Protein AF-A0A2G2F8I9-F1 (afdb_monomer_lite)

Secondary structure (DSSP, 8-state):
-EEE--SHHHHHHHHHHTTS----EEE--STT-GGG-TTSEEE--HHHHHHHHHHH-S-EEE--S-HHHHHHHHHHHHHTTSS-----

pLDDT: mean 82.03, std 12.0, range [35.19, 94.25]

Foldseek 3Di:
DEEEDQDPQVVVVVVVCVVPPDQYEYEDLDPPRVVRDPPHHYDNDLVVVLVCCVPPHLDYHYRDPDPVSSVVRVCSNVVSVNDHDPDD

Structure (mmCIF, N/CA/C/O backbone):
data_AF-A0A2G2F8I9-F1
#
_entry.id   AF-A0A2G2F8I9-F1
#
loop_
_atom_site.group_PDB
_atom_site.id
_atom_site.type_symbol
_atom_site.label_atom_id
_atom_site.label_alt_id
_atom_site.label_comp_id
_atom_site.label_asym_id
_atom_site.label_entity_id
_atom_site.label_seq_id
_atom_site.pdbx_PDB_ins_code
_atom_site.Cartn_x
_atom_site.Cartn_y
_atom_site.Cartn_z
_atom_site.occupancy
_atom_site.B_iso_or_equiv
_atom_site.auth_seq_id
_atom_site.auth_comp_id
_atom_site.auth_asym_id
_atom_site.auth_atom_id
_atom_site.pdbx_PDB_model_num
ATOM 1 N N . MET A 1 1 ? -5.065 -8.722 -0.711 1.00 87.56 1 MET A N 1
ATOM 2 C CA . MET A 1 1 ? -3.987 -8.118 0.092 1.00 87.56 1 MET A CA 1
ATOM 3 C C . MET A 1 1 ? -3.739 -6.668 -0.315 1.00 87.56 1 MET A C 1
ATOM 5 O O . MET A 1 1 ? -3.753 -6.364 -1.506 1.00 87.56 1 MET A O 1
ATOM 9 N N . LEU A 1 2 ? -3.475 -5.788 0.658 1.00 89.81 2 LEU A N 1
ATOM 10 C CA . LEU A 1 2 ? -2.975 -4.428 0.417 1.00 89.81 2 LEU A CA 1
ATOM 11 C C . LEU A 1 2 ? -1.435 -4.422 0.416 1.00 89.81 2 LEU A C 1
ATOM 13 O O . LEU A 1 2 ? -0.822 -4.878 1.379 1.00 89.81 2 LEU A O 1
ATOM 17 N N . ILE A 1 3 ? -0.800 -3.897 -0.631 1.00 90.94 3 ILE A N 1
ATOM 18 C CA . ILE A 1 3 ? 0.662 -3.768 -0.714 1.00 90.94 3 ILE A CA 1
ATOM 19 C C . ILE A 1 3 ? 1.041 -2.288 -0.764 1.00 90.94 3 ILE A C 1
ATOM 21 O O . ILE A 1 3 ? 0.716 -1.589 -1.714 1.00 90.94 3 ILE A O 1
ATOM 25 N N . ALA A 1 4 ? 1.745 -1.799 0.250 1.00 90.12 4 ALA A N 1
ATOM 26 C CA . ALA A 1 4 ? 2.189 -0.417 0.333 1.00 90.12 4 ALA A CA 1
ATOM 27 C C . ALA A 1 4 ? 3.573 -0.223 -0.292 1.00 90.12 4 ALA A C 1
ATOM 29 O O . ALA A 1 4 ? 4.555 -0.837 0.130 1.00 90.12 4 ALA A O 1
ATOM 30 N N . GLY A 1 5 ? 3.652 0.687 -1.256 1.00 87.00 5 GLY A N 1
ATOM 31 C CA . GLY A 1 5 ? 4.810 0.934 -2.100 1.00 87.00 5 GLY A CA 1
ATOM 32 C C . GLY A 1 5 ? 4.635 0.301 -3.477 1.00 87.00 5 GLY A C 1
ATOM 33 O O . GLY A 1 5 ? 4.523 -0.915 -3.608 1.00 87.00 5 GLY A O 1
ATOM 34 N N . ALA A 1 6 ? 4.675 1.138 -4.508 1.00 76.06 6 ALA A N 1
ATOM 35 C CA . ALA A 1 6 ? 4.636 0.774 -5.918 1.00 76.06 6 ALA A CA 1
ATOM 36 C C . ALA A 1 6 ? 5.947 1.237 -6.584 1.00 76.06 6 ALA A C 1
ATOM 38 O O . ALA A 1 6 ? 5.973 1.973 -7.572 1.00 76.06 6 ALA A O 1
ATOM 39 N N . SER A 1 7 ? 7.072 0.784 -6.022 1.00 75.25 7 SER A N 1
ATOM 40 C CA . SER A 1 7 ? 8.427 1.020 -6.546 1.00 75.25 7 SER A CA 1
ATOM 41 C C . SER A 1 7 ? 9.054 -0.282 -7.060 1.00 75.25 7 SER A C 1
ATOM 43 O O . SER A 1 7 ? 8.450 -1.343 -6.936 1.00 75.25 7 SER A O 1
ATOM 45 N N . GLY A 1 8 ? 10.265 -0.244 -7.630 1.00 71.69 8 GLY A N 1
ATOM 46 C CA . GLY A 1 8 ? 10.897 -1.418 -8.260 1.00 71.69 8 GLY A CA 1
ATOM 47 C C . GLY A 1 8 ? 10.857 -2.706 -7.422 1.00 71.69 8 GLY A C 1
ATOM 48 O O . GLY A 1 8 ? 10.552 -3.763 -7.963 1.00 71.69 8 GLY A O 1
ATOM 49 N N . HIS A 1 9 ? 11.037 -2.609 -6.101 1.00 74.50 9 HIS A N 1
ATOM 50 C CA . HIS A 1 9 ? 11.036 -3.769 -5.201 1.00 74.50 9 HIS A CA 1
ATOM 51 C C . HIS A 1 9 ? 9.678 -4.484 -5.091 1.00 74.50 9 HIS A C 1
ATOM 53 O O . HIS A 1 9 ? 9.616 -5.684 -4.833 1.00 74.50 9 HIS A O 1
ATOM 59 N N . ALA A 1 10 ? 8.571 -3.778 -5.329 1.00 76.81 10 ALA A N 1
ATOM 60 C CA . ALA A 1 10 ? 7.252 -4.398 -5.359 1.00 76.81 10 ALA A CA 1
ATOM 61 C C . ALA A 1 10 ? 7.079 -5.367 -6.543 1.00 76.81 10 ALA A C 1
ATOM 63 O O . ALA A 1 10 ? 6.290 -6.303 -6.443 1.00 76.81 10 ALA A O 1
ATOM 64 N N . LYS A 1 11 ? 7.852 -5.217 -7.630 1.00 76.69 11 LYS A N 1
ATOM 65 C CA . LYS A 1 11 ? 7.844 -6.173 -8.752 1.00 76.69 11 LYS A CA 1
ATOM 66 C C . LYS A 1 11 ? 8.452 -7.520 -8.365 1.00 76.69 11 LYS A C 1
ATOM 68 O O . LYS A 1 11 ? 7.940 -8.549 -8.794 1.00 76.69 11 LYS A O 1
ATOM 73 N N . ASP A 1 12 ? 9.481 -7.515 -7.519 1.00 78.88 12 ASP A N 1
ATOM 74 C CA . ASP A 1 12 ? 10.086 -8.746 -7.000 1.00 78.88 12 ASP A CA 1
ATOM 75 C C . ASP A 1 12 ? 9.097 -9.491 -6.100 1.00 78.88 12 ASP A C 1
ATOM 77 O O . ASP A 1 12 ? 8.923 -10.700 -6.218 1.00 78.88 12 ASP A O 1
ATOM 81 N N . LEU A 1 13 ? 8.378 -8.750 -5.250 1.00 78.62 13 LEU A N 1
ATOM 82 C CA . LEU A 1 13 ? 7.361 -9.318 -4.371 1.00 78.62 13 LEU A CA 1
ATOM 83 C C . LEU A 1 13 ? 6.216 -9.978 -5.162 1.00 78.62 13 LEU A C 1
ATOM 85 O O . LEU A 1 13 ? 5.733 -11.038 -4.773 1.00 78.62 13 LEU A O 1
ATOM 89 N N . LEU A 1 14 ? 5.815 -9.400 -6.299 1.00 79.00 14 LEU A N 1
ATOM 90 C CA . LEU A 1 14 ? 4.804 -9.997 -7.180 1.00 79.00 14 LEU A CA 1
ATOM 91 C C . LEU A 1 14 ? 5.215 -11.374 -7.722 1.00 79.00 14 LEU A C 1
ATOM 93 O O . LEU A 1 14 ? 4.341 -12.205 -7.959 1.00 79.00 14 LEU A O 1
ATOM 97 N N . LEU A 1 15 ? 6.514 -11.650 -7.894 1.00 78.38 15 LEU A N 1
ATOM 98 C CA . LEU A 1 15 ? 6.981 -12.974 -8.321 1.00 78.38 15 LEU A CA 1
ATOM 99 C C . LEU A 1 15 ? 6.691 -14.046 -7.266 1.00 78.38 15 LEU A C 1
ATOM 101 O O . LEU A 1 15 ? 6.361 -15.168 -7.635 1.00 78.38 15 LEU A O 1
ATOM 105 N N . CYS A 1 16 ? 6.730 -13.692 -5.978 1.00 76.25 16 CYS A N 1
ATOM 106 C CA . CYS A 1 16 ? 6.373 -14.599 -4.884 1.00 76.25 16 CYS A CA 1
ATOM 107 C C . CYS A 1 16 ? 4.870 -14.908 -4.836 1.00 76.25 16 CYS A C 1
ATOM 109 O O . CYS A 1 16 ? 4.473 -15.941 -4.306 1.00 76.25 16 CYS A O 1
ATOM 111 N N . PHE A 1 17 ? 4.033 -14.020 -5.381 1.00 76.38 17 PHE A N 1
ATOM 112 C CA . PHE A 1 17 ? 2.577 -14.169 -5.384 1.00 76.38 17 PHE A CA 1
ATOM 113 C C . PHE A 1 17 ? 2.009 -14.682 -6.709 1.00 76.38 17 PHE A C 1
ATOM 115 O O . PHE A 1 17 ? 0.816 -14.938 -6.783 1.00 76.38 17 PHE A O 1
ATOM 122 N N . LYS A 1 18 ? 2.831 -14.881 -7.749 1.00 68.56 18 LYS A N 1
ATOM 123 C CA . LYS A 1 18 ? 2.368 -15.372 -9.061 1.00 68.56 18 LYS A CA 1
ATOM 124 C C . LYS A 1 18 ? 1.641 -16.717 -9.007 1.00 68.56 18 LYS A C 1
ATOM 126 O O . LYS A 1 18 ? 0.817 -16.981 -9.874 1.00 68.56 18 LYS A O 1
ATOM 131 N N . GLU A 1 19 ? 1.960 -17.553 -8.024 1.00 69.81 19 GLU A N 1
ATOM 132 C CA . GLU A 1 19 ? 1.357 -18.880 -7.851 1.00 69.81 19 GLU A CA 1
ATOM 133 C C . GLU A 1 19 ? 0.185 -18.886 -6.860 1.00 69.81 19 GLU A C 1
ATOM 135 O O . GLU A 1 19 ? -0.437 -19.924 -6.646 1.00 69.81 19 GLU A O 1
ATOM 140 N N . VAL A 1 20 ? -0.137 -17.736 -6.259 1.00 69.62 20 VAL A N 1
ATOM 141 C CA . VAL A 1 20 ? -1.220 -17.609 -5.283 1.00 69.62 20 VAL A CA 1
ATOM 142 C C . VAL A 1 20 ? -2.273 -16.661 -5.843 1.00 69.62 20 VAL A C 1
ATOM 144 O O . VAL A 1 20 ? -1.992 -15.504 -6.144 1.00 69.62 20 VAL A O 1
ATOM 147 N N . GLU A 1 21 ? -3.508 -17.139 -5.965 1.00 69.81 21 GLU A N 1
ATOM 148 C CA . GLU A 1 21 ? -4.632 -16.340 -6.454 1.00 69.81 21 GLU A CA 1
ATOM 149 C C . GLU A 1 21 ? -5.079 -15.344 -5.365 1.00 69.81 21 GLU A C 1
ATOM 151 O O . GLU A 1 21 ? -6.020 -15.571 -4.608 1.00 69.81 21 GLU A O 1
ATOM 156 N N . VAL A 1 22 ? -4.332 -14.245 -5.226 1.00 76.75 22 VAL A N 1
ATOM 157 C CA . VAL A 1 22 ? -4.597 -13.177 -4.254 1.00 76.75 22 VAL A CA 1
ATOM 158 C C . VAL A 1 22 ? -4.982 -11.906 -4.999 1.00 76.75 22 VAL A C 1
ATOM 160 O O . VAL A 1 22 ? -4.258 -11.441 -5.876 1.00 76.75 22 VAL A O 1
ATOM 163 N N . ASN A 1 23 ? -6.091 -11.282 -4.600 1.00 83.81 23 ASN A N 1
ATOM 164 C CA . ASN A 1 23 ? -6.456 -9.952 -5.084 1.00 83.81 23 ASN A CA 1
ATOM 165 C C . ASN A 1 23 ? -5.477 -8.914 -4.522 1.00 83.81 23 ASN A C 1
ATOM 167 O O . ASN A 1 23 ? -5.544 -8.563 -3.343 1.00 83.81 23 ASN A O 1
ATOM 171 N N . ILE A 1 24 ? -4.542 -8.444 -5.345 1.00 86.88 24 ILE A N 1
ATOM 172 C CA . ILE A 1 24 ? -3.511 -7.485 -4.940 1.00 86.88 24 ILE A CA 1
ATOM 173 C C . ILE A 1 24 ? -3.932 -6.072 -5.336 1.00 86.88 24 ILE A C 1
ATOM 175 O O . ILE A 1 24 ? -4.205 -5.794 -6.503 1.00 86.88 24 ILE A O 1
ATOM 179 N N . VAL A 1 25 ? -3.920 -5.169 -4.356 1.00 89.94 25 VAL A N 1
ATOM 180 C CA . VAL A 1 25 ? -4.082 -3.728 -4.568 1.00 89.94 25 VAL A CA 1
ATOM 181 C C . VAL A 1 25 ? -2.876 -3.013 -3.981 1.00 89.94 25 VAL A C 1
ATOM 183 O O . VAL A 1 25 ? -2.493 -3.265 -2.837 1.00 89.94 25 VAL A O 1
ATOM 186 N N . PHE A 1 26 ? -2.277 -2.124 -4.767 1.00 91.19 26 PHE A N 1
ATOM 187 C CA . PHE A 1 26 ? -1.136 -1.321 -4.351 1.00 91.19 26 PHE A CA 1
ATOM 188 C C . PHE A 1 26 ? -1.584 0.008 -3.763 1.00 91.19 26 PHE A C 1
ATOM 190 O O . PHE A 1 26 ? -2.443 0.669 -4.332 1.00 91.19 26 PHE A O 1
ATOM 197 N N . PHE A 1 27 ? -0.952 0.431 -2.675 1.00 91.62 27 PHE A N 1
ATOM 198 C CA . PHE A 1 27 ? -1.030 1.792 -2.163 1.00 91.62 27 PHE A CA 1
ATOM 199 C C . PHE A 1 27 ? 0.289 2.514 -2.406 1.00 91.62 27 PHE A C 1
ATOM 201 O O . PHE A 1 27 ? 1.336 2.060 -1.944 1.00 91.62 27 PHE A O 1
ATOM 208 N N . ASP A 1 28 ? 0.240 3.647 -3.098 1.00 89.56 28 ASP A N 1
ATOM 209 C CA . ASP A 1 28 ? 1.399 4.513 -3.276 1.00 89.56 28 ASP A CA 1
ATOM 210 C C . ASP A 1 28 ? 0.955 5.965 -3.475 1.00 89.56 28 ASP A C 1
ATOM 212 O O . ASP A 1 28 ? 0.380 6.322 -4.503 1.00 89.56 28 ASP A O 1
ATOM 216 N N . ASP A 1 29 ? 1.243 6.797 -2.474 1.00 86.44 29 ASP A N 1
ATOM 217 C CA . ASP A 1 29 ? 0.899 8.220 -2.433 1.00 86.44 29 ASP A CA 1
ATOM 218 C C . ASP A 1 29 ? 1.936 9.124 -3.128 1.00 86.44 29 ASP A C 1
ATOM 220 O O . ASP A 1 29 ? 1.863 10.355 -3.046 1.00 86.44 29 ASP A O 1
ATOM 224 N N . SER A 1 30 ? 2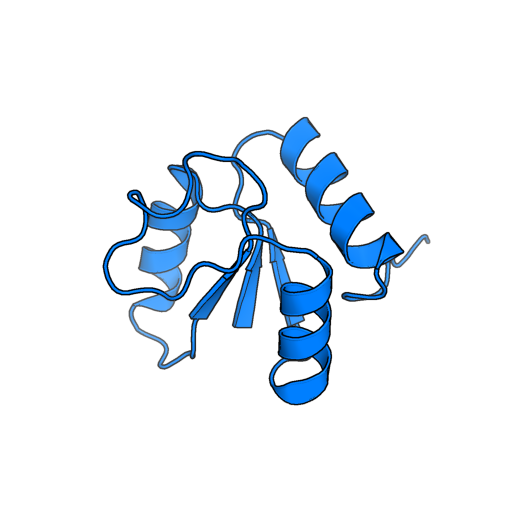.911 8.543 -3.837 1.00 81.94 30 SER A N 1
ATOM 225 C CA . SER A 1 30 ? 3.830 9.293 -4.687 1.00 81.94 30 SER A CA 1
ATOM 226 C C . SER A 1 30 ? 3.190 9.625 -6.038 1.00 81.94 30 SER A C 1
ATOM 228 O O . SER A 1 30 ? 2.480 8.828 -6.647 1.00 81.94 30 SER A O 1
ATOM 230 N N . LYS A 1 31 ? 3.477 10.823 -6.562 1.00 68.56 31 LYS A N 1
ATOM 231 C CA . LYS A 1 31 ? 2.845 11.348 -7.788 1.00 68.56 31 LYS A CA 1
ATOM 232 C C . LYS A 1 31 ? 3.103 10.525 -9.066 1.00 68.56 31 LYS A C 1
ATOM 234 O O . LYS A 1 31 ? 2.423 10.761 -10.056 1.00 68.56 31 LYS A O 1
ATOM 239 N N . ASN A 1 32 ? 4.047 9.579 -9.052 1.00 66.25 32 ASN A N 1
ATOM 240 C CA . ASN A 1 32 ? 4.533 8.864 -10.243 1.00 66.25 32 ASN A CA 1
ATOM 241 C C . ASN A 1 32 ? 4.259 7.344 -10.209 1.00 66.25 32 ASN A C 1
ATOM 243 O O . ASN A 1 32 ? 4.872 6.586 -10.959 1.00 66.25 32 ASN A O 1
ATOM 247 N N . SER A 1 33 ? 3.395 6.866 -9.314 1.00 64.50 33 SER A N 1
ATOM 248 C CA . SER A 1 33 ? 3.252 5.432 -9.028 1.00 64.50 33 SER A CA 1
ATOM 249 C C . SER A 1 33 ? 2.375 4.654 -10.018 1.00 64.50 33 SER A C 1
ATOM 251 O O . SER A 1 33 ? 2.595 3.458 -10.224 1.00 64.50 33 SER A O 1
ATOM 253 N N . LYS A 1 34 ? 1.414 5.321 -10.672 1.00 63.00 34 LYS A N 1
ATOM 254 C CA . LYS A 1 34 ? 0.377 4.672 -11.499 1.00 63.00 34 LYS A CA 1
ATOM 255 C C . LYS A 1 34 ? 0.919 3.958 -12.741 1.00 63.00 34 LYS A C 1
ATOM 257 O O . LYS A 1 34 ? 0.389 2.915 -13.111 1.00 63.00 34 LYS A O 1
ATOM 262 N N . ASP A 1 35 ? 2.007 4.449 -13.331 1.00 62.62 35 ASP A N 1
ATOM 263 C CA . ASP A 1 35 ? 2.544 3.895 -14.584 1.00 62.62 35 ASP A CA 1
ATOM 264 C C . ASP A 1 35 ? 3.412 2.641 -14.373 1.00 62.62 35 ASP A C 1
ATOM 266 O O . ASP A 1 35 ? 3.660 1.874 -15.303 1.00 62.62 35 ASP A O 1
ATOM 270 N N . ASN A 1 36 ? 3.873 2.387 -13.142 1.00 63.00 36 ASN A N 1
ATOM 271 C CA . ASN A 1 36 ? 4.864 1.341 -12.869 1.00 63.00 36 ASN A CA 1
ATOM 272 C C . ASN A 1 36 ? 4.273 -0.065 -12.669 1.00 63.00 36 ASN A C 1
ATOM 274 O O . ASN A 1 36 ? 5.031 -1.042 -12.705 1.00 63.00 36 ASN A O 1
ATOM 278 N N . PHE A 1 37 ? 2.955 -0.167 -12.464 1.00 72.25 37 PHE A N 1
ATOM 279 C CA . PHE A 1 37 ? 2.245 -1.387 -12.050 1.00 72.25 37 PHE A CA 1
ATOM 280 C C . PHE A 1 37 ? 1.070 -1.718 -12.977 1.00 72.25 37 PHE A C 1
ATOM 282 O O . PHE A 1 37 ? -0.044 -1.995 -12.537 1.00 72.25 37 PHE A O 1
ATOM 289 N N . ILE A 1 38 ? 1.332 -1.699 -14.287 1.00 66.81 38 ILE A N 1
ATOM 290 C CA . ILE A 1 38 ? 0.368 -2.102 -15.321 1.00 66.81 38 ILE A CA 1
ATOM 291 C C . ILE A 1 38 ? -0.217 -3.483 -14.974 1.00 66.81 38 ILE A C 1
ATOM 293 O O . ILE A 1 38 ? 0.526 -4.442 -14.768 1.00 66.81 38 ILE A O 1
ATOM 297 N N . GLY A 1 39 ? -1.549 -3.575 -14.919 1.00 77.00 39 GLY A N 1
ATOM 298 C CA . GLY A 1 39 ? -2.284 -4.801 -14.583 1.00 77.00 39 GLY A CA 1
ATOM 299 C C . GLY A 1 39 ? -2.742 -4.906 -13.125 1.00 77.00 39 GLY A C 1
ATOM 300 O O . GLY A 1 39 ? -3.521 -5.802 -12.814 1.00 77.00 39 GLY A O 1
ATOM 301 N N . PHE A 1 40 ? -2.332 -3.982 -12.252 1.00 85.38 40 PHE A N 1
ATOM 302 C CA . PHE A 1 40 ? -2.795 -3.916 -10.867 1.00 85.38 40 PHE A CA 1
ATOM 303 C C . PHE A 1 40 ? -3.481 -2.588 -10.562 1.00 85.38 40 PHE A C 1
ATOM 305 O O . PHE A 1 40 ? -3.172 -1.548 -11.143 1.00 85.38 40 PHE A O 1
ATOM 312 N N . THR A 1 41 ? -4.410 -2.609 -9.608 1.00 88.31 41 THR A N 1
ATOM 313 C CA . THR A 1 41 ? -4.999 -1.380 -9.076 1.00 88.31 41 THR A CA 1
ATOM 314 C C . THR A 1 41 ? -3.997 -0.690 -8.157 1.00 88.31 41 THR A C 1
ATOM 316 O O . THR A 1 41 ? -3.515 -1.299 -7.202 1.00 88.31 41 THR A O 1
ATOM 319 N N . VAL A 1 42 ? -3.724 0.587 -8.427 1.00 89.56 42 VAL A N 1
ATOM 320 C CA . VAL A 1 42 ? -2.934 1.466 -7.558 1.00 89.56 42 VAL A CA 1
ATOM 321 C C . VAL A 1 42 ? -3.852 2.549 -6.999 1.00 89.56 42 VAL A C 1
ATOM 323 O O . VAL A 1 42 ? -4.439 3.323 -7.757 1.00 89.56 42 VAL A O 1
ATOM 326 N N . ILE A 1 43 ? -3.977 2.596 -5.677 1.00 91.69 43 ILE A N 1
ATOM 327 C CA . ILE A 1 43 ? -4.652 3.661 -4.934 1.00 91.69 43 ILE A CA 1
ATOM 328 C C . ILE A 1 43 ? -3.613 4.644 -4.389 1.00 91.69 43 ILE A C 1
ATOM 330 O O . ILE A 1 43 ? -2.537 4.254 -3.941 1.00 91.69 43 ILE A O 1
ATOM 334 N N . ASP A 1 44 ? -3.940 5.929 -4.434 1.00 90.69 44 ASP A N 1
ATOM 335 C CA . ASP A 1 44 ? -3.009 7.041 -4.199 1.00 90.69 44 ASP A CA 1
ATOM 336 C C . ASP A 1 44 ? -3.336 7.857 -2.940 1.00 90.69 44 ASP A C 1
ATOM 338 O O . ASP A 1 44 ? -2.701 8.876 -2.672 1.00 90.69 44 ASP A O 1
AT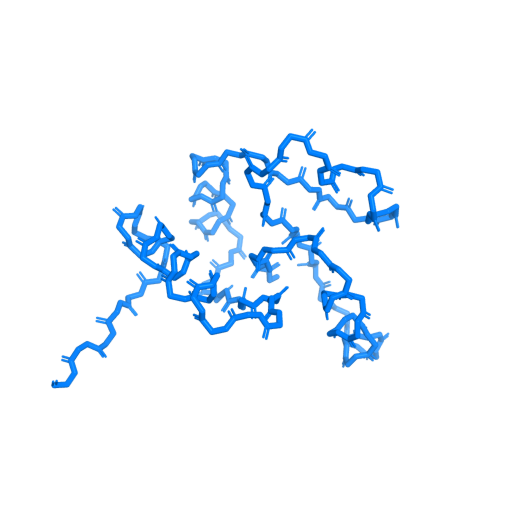OM 342 N N . SER A 1 45 ? -4.310 7.406 -2.147 1.00 92.00 45 SER A N 1
ATOM 343 C CA . SER A 1 45 ? -4.763 8.087 -0.935 1.00 92.00 45 SER A CA 1
ATOM 344 C C . SER A 1 45 ? -4.864 7.119 0.242 1.00 92.00 45 SER A C 1
ATOM 346 O O . SER A 1 45 ? -5.219 5.944 0.087 1.00 92.00 45 SER A O 1
ATOM 348 N N . LEU A 1 46 ? -4.550 7.624 1.438 1.00 92.88 46 LEU A N 1
ATOM 349 C CA . LEU A 1 46 ? -4.642 6.859 2.682 1.00 92.88 46 LEU A CA 1
ATOM 350 C C . LEU A 1 46 ? -6.095 6.512 3.020 1.00 92.88 46 LEU A C 1
ATOM 352 O O . LEU A 1 46 ? -6.363 5.429 3.533 1.00 92.88 46 LEU A O 1
ATOM 356 N N . GLU A 1 47 ? -7.044 7.383 2.679 1.00 93.88 47 GLU A N 1
ATOM 357 C CA . GLU A 1 47 ? -8.474 7.146 2.875 1.00 93.88 47 GLU A CA 1
ATOM 358 C C . GLU A 1 47 ? -8.960 5.961 2.037 1.00 93.88 47 GLU A C 1
ATOM 360 O O . GLU A 1 47 ? -9.664 5.085 2.544 1.00 93.88 47 GLU A O 1
ATOM 365 N N . LEU A 1 48 ? -8.553 5.891 0.764 1.00 92.88 48 LEU A N 1
ATOM 366 C CA . LEU A 1 48 ? -8.870 4.755 -0.101 1.00 92.88 48 LEU A CA 1
ATOM 367 C C . LEU A 1 48 ? -8.203 3.470 0.395 1.00 92.88 48 LEU A C 1
ATOM 369 O O . LEU A 1 48 ? -8.826 2.409 0.351 1.00 92.88 48 LEU A O 1
ATOM 373 N N . ALA A 1 49 ? -6.974 3.565 0.909 1.00 93.12 49 ALA A N 1
ATOM 374 C CA . ALA A 1 49 ? -6.262 2.420 1.471 1.00 93.12 49 ALA A CA 1
ATOM 375 C C . ALA A 1 49 ? -6.963 1.883 2.715 1.00 93.12 49 ALA A C 1
ATOM 377 O O . ALA A 1 49 ? -7.159 0.673 2.835 1.00 93.12 49 ALA A O 1
ATOM 378 N N . LYS A 1 50 ? -7.420 2.781 3.593 1.00 93.88 50 LYS A N 1
ATOM 379 C CA . LYS A 1 50 ? -8.163 2.420 4.799 1.00 93.88 50 LYS A CA 1
ATOM 380 C C . LYS A 1 50 ? -9.488 1.774 4.453 1.00 93.88 50 LYS A C 1
ATOM 382 O O . LYS A 1 50 ? -9.791 0.708 4.975 1.00 93.88 50 LYS A O 1
ATOM 387 N N . LYS A 1 51 ? -10.236 2.374 3.527 1.00 94.25 51 LYS A N 1
ATOM 388 C CA . LYS A 1 51 ? -11.504 1.817 3.057 1.00 94.25 51 LYS A CA 1
ATOM 389 C C . LYS A 1 51 ? -11.318 0.415 2.477 1.00 94.25 51 LYS A C 1
ATOM 391 O O . LYS A 1 51 ? -12.043 -0.500 2.845 1.00 94.25 51 LYS A O 1
ATOM 396 N N . TYR A 1 52 ? -10.326 0.232 1.606 1.00 92.56 52 TYR A N 1
ATOM 397 C CA . TYR A 1 52 ? -10.036 -1.077 1.022 1.00 92.56 52 TYR A CA 1
ATOM 398 C C . TYR A 1 52 ? -9.672 -2.119 2.090 1.00 92.56 52 TYR A C 1
ATOM 400 O O . TYR A 1 52 ? -10.181 -3.238 2.056 1.00 92.56 52 TYR A O 1
ATOM 408 N N . PHE A 1 53 ? -8.831 -1.747 3.056 1.00 92.12 53 PHE A N 1
ATOM 409 C CA . PHE A 1 53 ? -8.472 -2.606 4.183 1.00 92.12 53 PHE A CA 1
ATOM 410 C C . PHE A 1 53 ? -9.710 -2.978 5.023 1.00 92.12 53 PHE A C 1
ATOM 412 O O . PHE A 1 53 ? -10.004 -4.146 5.265 1.00 92.12 53 PHE A O 1
ATOM 419 N N . ASP A 1 54 ? -10.536 -2.009 5.399 1.00 91.56 54 ASP A N 1
ATOM 420 C CA . ASP A 1 54 ? -11.731 -2.288 6.197 1.00 91.56 54 ASP A CA 1
ATOM 421 C C . ASP A 1 54 ? -12.710 -3.231 5.489 1.00 91.56 54 ASP A C 1
ATOM 423 O O . ASP A 1 54 ? -13.181 -4.193 6.109 1.00 91.56 54 ASP A O 1
ATOM 427 N N . ASP A 1 55 ? -12.944 -2.992 4.197 1.00 92.12 55 ASP A N 1
ATOM 428 C CA . ASP A 1 55 ? -13.957 -3.684 3.401 1.00 92.12 55 ASP A CA 1
ATOM 429 C C . ASP A 1 55 ? -13.512 -5.070 2.912 1.00 92.12 55 ASP A C 1
ATOM 431 O O . ASP A 1 55 ? -14.354 -5.955 2.738 1.00 92.12 55 ASP A O 1
ATOM 435 N N . LYS A 1 56 ? -12.219 -5.254 2.605 1.00 86.94 56 LYS A N 1
ATOM 436 C CA . LYS A 1 56 ? -11.739 -6.409 1.824 1.00 86.94 56 LYS A CA 1
ATOM 437 C C . LYS A 1 56 ? -10.605 -7.201 2.466 1.00 86.94 56 LYS A C 1
ATOM 439 O O . LYS A 1 56 ? -10.498 -8.388 2.179 1.00 86.94 56 LYS A O 1
ATOM 444 N N . GLU A 1 57 ? -9.752 -6.600 3.296 1.00 82.00 57 GLU A N 1
ATOM 445 C CA . GLU A 1 57 ? -8.457 -7.201 3.656 1.00 82.00 57 GLU A CA 1
ATOM 446 C C . GLU A 1 57 ? -8.019 -6.884 5.085 1.00 82.00 57 GLU A C 1
ATOM 448 O O . GLU A 1 57 ? -7.962 -5.734 5.478 1.00 82.00 57 GLU A O 1
ATOM 453 N N . LYS A 1 58 ? -7.591 -7.878 5.865 1.00 82.56 58 LYS A N 1
ATOM 454 C CA . LYS A 1 58 ? -7.107 -7.637 7.242 1.00 82.56 58 LYS A CA 1
ATOM 455 C C . LYS A 1 58 ? -5.587 -7.611 7.381 1.00 82.56 58 LYS A C 1
ATOM 457 O O . LYS A 1 58 ? -5.075 -7.431 8.481 1.00 82.56 58 LYS A O 1
ATOM 462 N N . TYR A 1 59 ? -4.870 -7.746 6.267 1.00 85.00 59 TYR A N 1
ATOM 463 C CA . TYR A 1 59 ? -3.412 -7.782 6.237 1.00 85.00 59 TYR A CA 1
ATOM 464 C C . TYR A 1 59 ? -2.862 -6.863 5.151 1.00 85.00 59 TYR A C 1
ATOM 466 O O . TYR A 1 59 ? -3.425 -6.752 4.056 1.00 85.00 59 TYR A O 1
ATOM 474 N N . PHE A 1 60 ? -1.730 -6.232 5.455 1.00 90.12 60 PHE A N 1
ATOM 475 C CA . PHE A 1 60 ? -0.978 -5.438 4.497 1.00 90.12 60 PHE A CA 1
ATOM 476 C C . PHE A 1 60 ? 0.501 -5.831 4.500 1.00 90.12 60 PHE A C 1
ATOM 478 O O . PHE A 1 60 ? 1.020 -6.361 5.482 1.00 90.12 60 PHE A O 1
ATOM 485 N N . CYS A 1 61 ? 1.177 -5.569 3.386 1.00 89.19 61 CYS A N 1
ATOM 486 C CA . CYS A 1 61 ? 2.616 -5.749 3.231 1.00 89.19 61 CYS A CA 1
ATOM 487 C C . CYS A 1 61 ? 3.260 -4.418 2.834 1.00 89.19 61 CYS A C 1
ATOM 489 O O . CYS A 1 61 ? 2.627 -3.596 2.176 1.00 89.19 61 CYS A O 1
ATOM 491 N N . ILE A 1 62 ? 4.524 -4.209 3.200 1.00 89.62 62 ILE A N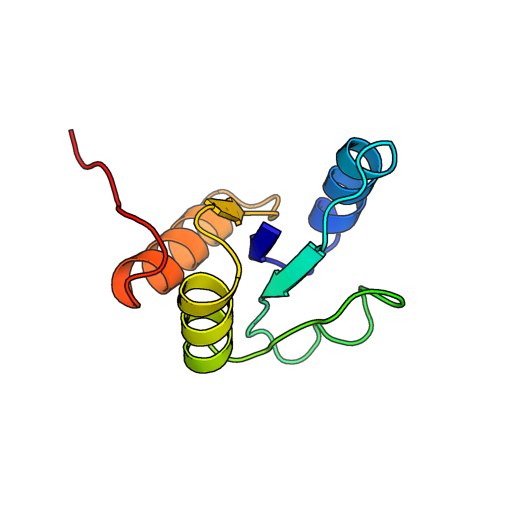 1
ATOM 492 C CA . ILE A 1 62 ? 5.303 -3.037 2.792 1.00 89.62 62 ILE A CA 1
ATOM 493 C C . ILE A 1 62 ? 6.370 -3.477 1.790 1.00 89.62 62 ILE A C 1
ATOM 495 O O . ILE A 1 62 ? 7.317 -4.181 2.141 1.00 89.62 62 ILE A O 1
ATOM 499 N N . ALA A 1 63 ? 6.245 -3.009 0.553 1.00 87.19 63 ALA A N 1
ATOM 500 C CA . ALA A 1 63 ? 7.063 -3.401 -0.585 1.00 87.19 63 ALA A CA 1
ATOM 501 C C . ALA A 1 63 ? 7.975 -2.256 -1.059 1.00 87.19 63 ALA A C 1
ATOM 503 O O . ALA A 1 63 ? 7.883 -1.743 -2.175 1.00 87.19 63 ALA A O 1
ATOM 504 N N . THR A 1 64 ? 8.900 -1.851 -0.190 1.00 85.00 64 THR A N 1
ATOM 505 C CA . THR A 1 64 ? 9.971 -0.899 -0.523 1.00 85.00 64 THR A CA 1
ATOM 506 C C . THR A 1 64 ? 11.328 -1.422 -0.065 1.00 85.0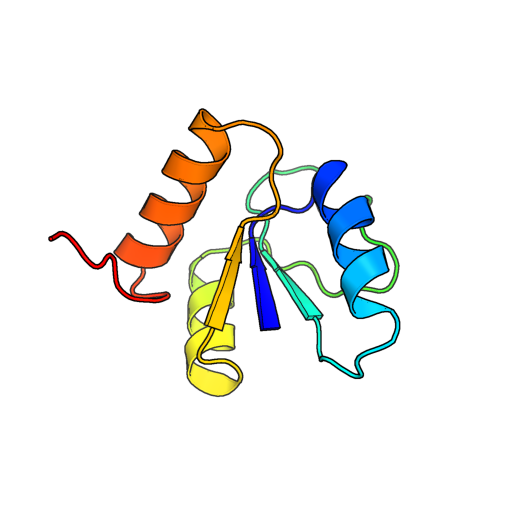0 64 THR A C 1
ATOM 508 O O . THR A 1 64 ? 11.429 -2.096 0.958 1.00 85.00 64 THR A O 1
ATOM 511 N N . GLY A 1 65 ? 12.379 -1.130 -0.836 1.00 81.69 65 GLY A N 1
ATOM 512 C CA . GLY A 1 65 ? 13.748 -1.564 -0.538 1.00 81.69 65 GLY A CA 1
ATOM 513 C C . GLY A 1 65 ? 14.463 -0.712 0.517 1.00 81.69 65 GLY A C 1
ATOM 514 O O . GLY A 1 65 ? 15.449 -1.157 1.094 1.00 81.69 65 GLY A O 1
ATOM 515 N N . SER A 1 66 ? 13.975 0.500 0.802 1.00 85.81 66 SER A N 1
ATOM 516 C CA . SER A 1 66 ? 14.622 1.426 1.742 1.00 85.81 66 SER A CA 1
ATOM 517 C C . SER A 1 66 ? 14.071 1.255 3.165 1.00 85.81 66 SER A C 1
ATOM 519 O O . SER A 1 66 ? 12.860 1.408 3.351 1.00 85.81 66 SER A O 1
ATOM 521 N N . PRO A 1 67 ? 14.916 1.015 4.192 1.00 88.00 67 PRO A N 1
ATOM 522 C CA . PRO A 1 67 ? 14.476 0.940 5.590 1.00 88.00 67 PRO A CA 1
ATOM 523 C C . PRO A 1 67 ? 13.721 2.188 6.061 1.00 88.00 67 PRO A C 1
ATOM 525 O O . PRO A 1 67 ? 12.691 2.077 6.722 1.00 88.00 67 PRO A O 1
ATOM 528 N N . ASN A 1 68 ? 14.176 3.376 5.650 1.00 89.56 68 ASN A N 1
ATOM 529 C CA . ASN A 1 68 ? 13.509 4.634 5.989 1.00 89.56 68 ASN A CA 1
ATOM 530 C C . ASN A 1 68 ? 12.119 4.713 5.354 1.00 89.56 68 ASN A C 1
ATOM 532 O O . ASN A 1 68 ? 11.152 5.088 6.012 1.00 89.56 68 ASN A O 1
ATOM 536 N N . SER A 1 69 ? 11.994 4.312 4.086 1.00 87.56 69 SER A N 1
ATOM 537 C CA . SER A 1 69 ? 10.696 4.269 3.412 1.00 87.56 69 SER A CA 1
ATOM 538 C C . SER A 1 69 ? 9.764 3.240 4.046 1.00 87.56 69 SER A C 1
ATOM 540 O O . SER A 1 69 ? 8.571 3.512 4.149 1.00 87.56 69 SER A O 1
ATOM 542 N N . LYS A 1 70 ? 10.290 2.096 4.516 1.00 88.75 70 LYS A N 1
ATOM 543 C CA . LYS A 1 70 ? 9.498 1.109 5.265 1.00 88.75 70 LYS A CA 1
ATOM 544 C C . LYS A 1 70 ? 8.918 1.721 6.531 1.00 88.75 70 LYS A C 1
ATOM 546 O O . LYS A 1 70 ? 7.720 1.603 6.751 1.00 88.75 70 LYS A O 1
ATOM 551 N N . PHE A 1 71 ? 9.749 2.397 7.325 1.00 90.75 71 PHE A N 1
ATOM 552 C CA . PHE A 1 71 ? 9.305 3.057 8.551 1.00 90.75 71 PHE A CA 1
ATOM 553 C C . PHE A 1 71 ? 8.227 4.108 8.264 1.00 90.75 71 PHE A C 1
ATOM 555 O O . PHE A 1 71 ? 7.153 4.059 8.853 1.00 90.75 71 PHE A O 1
ATOM 562 N N . ILE A 1 72 ? 8.471 4.997 7.295 1.00 90.88 72 ILE A N 1
ATOM 563 C CA . ILE A 1 72 ? 7.527 6.059 6.919 1.00 90.88 72 ILE A CA 1
ATOM 564 C C . ILE A 1 72 ? 6.188 5.478 6.452 1.00 90.88 72 ILE A C 1
ATOM 566 O O . ILE A 1 72 ? 5.139 5.926 6.911 1.00 90.88 72 ILE A O 1
ATOM 570 N N . LEU A 1 73 ? 6.202 4.489 5.551 1.00 90.44 73 LEU A N 1
ATOM 571 C CA . LEU A 1 73 ? 4.974 3.856 5.061 1.00 90.44 73 LEU A CA 1
ATOM 572 C C . LEU A 1 73 ? 4.239 3.121 6.179 1.00 90.44 73 LEU A C 1
ATOM 574 O O . LEU A 1 73 ? 3.028 3.279 6.293 1.00 90.44 73 LEU A O 1
ATOM 578 N N . ASN A 1 74 ? 4.960 2.383 7.027 1.00 92.06 74 ASN A N 1
ATOM 579 C CA . ASN A 1 74 ? 4.361 1.709 8.172 1.00 92.06 74 ASN A CA 1
ATOM 580 C C . ASN A 1 74 ? 3.635 2.711 9.073 1.00 92.06 74 ASN A C 1
ATOM 582 O O . ASN A 1 74 ? 2.450 2.547 9.328 1.00 92.06 74 ASN A O 1
ATOM 586 N N . SER A 1 75 ? 4.318 3.787 9.478 1.00 92.44 75 SER A N 1
ATOM 587 C CA . SER A 1 75 ? 3.730 4.825 10.325 1.00 92.44 75 SER A CA 1
ATOM 588 C C . SER A 1 75 ? 2.518 5.491 9.681 1.00 92.44 75 SER A C 1
ATOM 590 O O . SER A 1 75 ? 1.529 5.728 10.364 1.00 92.44 75 SER A O 1
ATOM 592 N N . LYS A 1 76 ? 2.551 5.791 8.376 1.00 92.38 76 LYS A N 1
ATOM 593 C CA . LYS A 1 76 ? 1.391 6.366 7.673 1.00 92.38 76 LYS A CA 1
ATOM 594 C C . LYS A 1 76 ? 0.168 5.448 7.751 1.00 92.38 76 LYS A C 1
ATOM 596 O O . LYS A 1 76 ? -0.930 5.906 8.065 1.00 92.38 76 LYS A O 1
ATOM 601 N N . LEU A 1 77 ? 0.365 4.162 7.468 1.00 92.69 77 LEU A N 1
ATOM 602 C CA . LEU A 1 77 ? -0.706 3.168 7.449 1.00 92.69 77 LEU A CA 1
ATOM 603 C C . LEU A 1 77 ? -1.270 2.938 8.852 1.00 92.69 77 LEU A C 1
ATOM 605 O O . LEU A 1 77 ? -2.476 3.092 9.049 1.00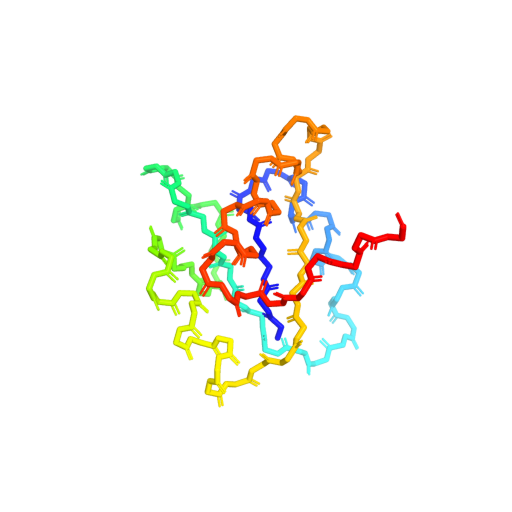 92.69 77 LEU A O 1
ATOM 609 N N . THR A 1 78 ? -0.414 2.675 9.841 1.00 92.38 78 THR A N 1
ATOM 610 C CA . THR A 1 78 ? -0.871 2.401 11.209 1.00 92.38 78 THR A CA 1
ATOM 611 C C . THR A 1 78 ? -1.511 3.626 11.859 1.00 92.38 78 THR A C 1
ATOM 613 O O . THR A 1 78 ? -2.540 3.486 12.514 1.00 92.38 78 THR A O 1
ATOM 616 N N . ASN A 1 79 ? -1.017 4.844 11.595 1.00 92.88 79 ASN A N 1
ATOM 617 C CA . ASN A 1 79 ? -1.665 6.079 12.065 1.00 92.88 79 ASN A CA 1
ATOM 618 C C . ASN A 1 79 ? -3.057 6.306 11.450 1.00 92.88 79 ASN A C 1
ATOM 620 O O . ASN A 1 79 ? -3.870 7.027 12.022 1.00 92.88 79 ASN A O 1
ATOM 624 N N . THR A 1 80 ? -3.345 5.691 10.299 1.00 90.44 80 THR A N 1
ATOM 625 C CA . THR A 1 80 ? -4.673 5.719 9.657 1.00 90.44 80 THR A CA 1
ATOM 626 C C . THR A 1 80 ? -5.557 4.556 10.146 1.00 90.44 80 THR A C 1
ATOM 628 O O . THR A 1 80 ? -6.707 4.418 9.737 1.00 90.44 80 THR A O 1
ATOM 631 N N . GLY A 1 81 ? -5.045 3.701 11.039 1.00 88.19 81 GLY A N 1
ATOM 632 C CA . GLY A 1 81 ? -5.725 2.502 11.534 1.00 88.19 81 GLY A CA 1
ATOM 633 C C . GLY A 1 81 ? -5.646 1.306 10.581 1.00 88.19 81 GLY A C 1
ATOM 634 O O . GLY A 1 81 ? -6.463 0.391 10.684 1.00 88.19 81 GLY A O 1
ATOM 635 N N . ILE A 1 82 ? -4.720 1.323 9.617 1.00 89.44 82 ILE A N 1
ATOM 636 C CA . ILE A 1 82 ? -4.419 0.176 8.754 1.00 89.44 82 ILE A CA 1
ATOM 637 C C . ILE A 1 82 ? -3.392 -0.687 9.483 1.00 89.44 82 ILE A C 1
ATOM 639 O O . ILE A 1 82 ? -2.198 -0.384 9.502 1.00 89.44 82 ILE A O 1
ATOM 643 N N . GLY A 1 83 ? -3.895 -1.762 10.088 1.00 82.94 83 GLY A N 1
ATOM 644 C CA . GLY A 1 83 ? -3.135 -2.648 10.961 1.00 82.94 83 GLY A CA 1
ATOM 645 C C . GLY A 1 83 ? -2.765 -2.017 12.305 1.00 82.94 83 GLY A C 1
ATOM 646 O O . GLY A 1 83 ? -2.998 -0.837 12.560 1.00 82.94 83 GLY A O 1
ATOM 647 N N . GLU A 1 84 ? -2.187 -2.836 13.176 1.00 69.62 84 GLU A N 1
ATOM 648 C CA . GLU A 1 84 ? -1.734 -2.423 14.502 1.00 69.62 84 GLU A CA 1
ATOM 649 C C . GLU A 1 84 ? -0.205 -2.404 14.539 1.00 69.62 84 GLU A C 1
ATOM 651 O O . GLU A 1 84 ? 0.459 -3.359 14.128 1.00 69.62 84 GLU A O 1
ATOM 656 N N . THR A 1 85 ? 0.374 -1.323 15.060 1.00 56.56 85 THR A N 1
ATOM 657 C CA . THR A 1 85 ? 1.767 -1.352 15.512 1.00 56.56 85 THR A CA 1
ATOM 658 C C . THR A 1 85 ? 1.802 -2.127 16.822 1.00 56.56 85 THR A C 1
ATOM 660 O O . THR A 1 85 ? 1.427 -1.593 17.862 1.00 56.56 85 THR A O 1
ATOM 663 N N . VAL A 1 86 ? 2.249 -3.383 16.786 1.00 47.88 86 VAL A N 1
ATOM 664 C CA . VAL A 1 86 ? 2.577 -4.118 18.012 1.00 47.88 86 VAL A CA 1
AT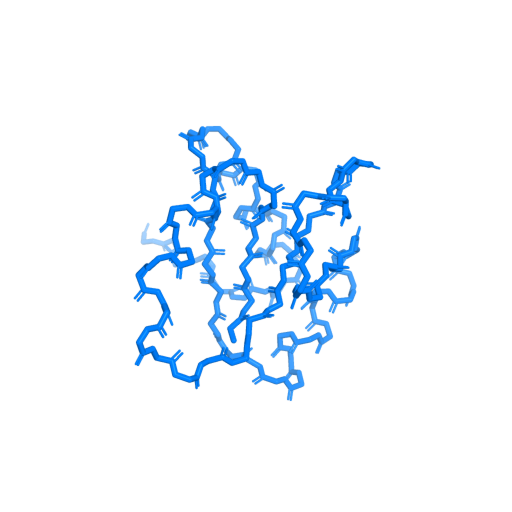OM 665 C C . VAL A 1 86 ? 3.869 -3.514 18.564 1.00 47.88 86 VAL A C 1
ATOM 667 O O . VAL A 1 86 ? 4.970 -3.884 18.160 1.00 47.88 86 VAL A O 1
ATOM 670 N N . THR A 1 87 ? 3.745 -2.502 19.419 1.00 41.91 87 THR A N 1
ATOM 671 C CA . THR A 1 87 ? 4.858 -2.017 20.238 1.00 41.91 87 THR A CA 1
ATOM 672 C C . THR A 1 87 ? 4.963 -2.933 21.451 1.00 41.91 87 THR A C 1
ATOM 674 O O . THR A 1 87 ? 4.112 -2.854 22.337 1.00 41.91 87 THR A O 1
ATOM 677 N N . ASN A 1 88 ? 5.953 -3.829 21.446 1.00 35.19 88 ASN A N 1
ATOM 678 C CA . ASN A 1 88 ? 6.371 -4.569 22.643 1.00 35.19 88 ASN A CA 1
ATOM 679 C C . ASN A 1 88 ? 7.050 -3.639 23.650 1.00 35.19 88 ASN A C 1
ATOM 681 O O . ASN A 1 88 ? 7.771 -2.720 23.192 1.00 35.19 88 ASN A O 1
#

Radius of gyration: 12.28 Å; chains: 1; bounding box: 29×30×38 Å

Sequence (88 aa):
MLIAGASGHAKDLLLCFKEVEVNIVFFDDSKNSKDNFIGFTVIDSLELAKKYFDDKEKYFCIATGSPNSKFILNSKLTNTGIGETVTN